Protein AF-A0A958ZF89-F1 (afdb_monomer)

Radius of gyration: 27.64 Å; Cα contacts (8 Å, |Δi|>4): 232; chains: 1; bounding box: 73×50×69 Å

Mean predicted aligned error: 15.35 Å

Nearest PDB structures (foldseek):
  4j23-assembly1_B  TM=2.555E-01  e=1.655E+00  Homo sapiens
  5nxh-assembly1_C  TM=1.440E-01  e=1.302E+00  Tequatrovirus T4
  4ttw-assembly1_A-2  TM=3.441E-01  e=7.848E+00  Chlamydomonas reinhardtii

Structure (mmCIF, N/CA/C/O backbone):
data_AF-A0A958ZF89-F1
#
_entry.id   AF-A0A958ZF89-F1
#
loop_
_atom_site.group_PDB
_atom_site.id
_atom_site.type_symbol
_atom_site.label_atom_id
_atom_site.label_alt_id
_atom_site.label_comp_id
_atom_site.label_asym_id
_atom_site.label_entity_id
_atom_site.label_seq_id
_atom_site.pdbx_PDB_ins_code
_atom_site.Cartn_x
_atom_site.Cartn_y
_atom_site.Cartn_z
_atom_site.occupancy
_atom_site.B_iso_or_equiv
_atom_site.auth_seq_id
_atom_site.auth_comp_id
_atom_site.auth_asym_id
_atom_site.auth_atom_id
_atom_site.pdbx_PDB_model_num
ATOM 1 N N . MET A 1 1 ? 59.782 -3.701 6.077 1.00 48.34 1 MET A N 1
ATOM 2 C CA . MET A 1 1 ? 59.433 -5.070 5.648 1.00 48.34 1 MET A CA 1
ATOM 3 C C . MET A 1 1 ? 58.237 -4.968 4.716 1.00 48.34 1 MET A C 1
ATOM 5 O O . MET A 1 1 ? 57.139 -4.690 5.167 1.00 48.34 1 MET A O 1
ATOM 9 N N . LYS A 1 2 ? 58.499 -5.022 3.407 1.00 50.34 2 LYS A N 1
ATOM 10 C CA . LYS A 1 2 ? 57.525 -4.880 2.319 1.00 50.34 2 LYS A CA 1
ATOM 11 C C . LYS A 1 2 ? 57.467 -6.234 1.615 1.00 50.34 2 LYS A C 1
ATOM 13 O O . LYS A 1 2 ? 58.402 -6.519 0.883 1.00 50.34 2 LYS A O 1
ATOM 18 N N . SER A 1 3 ? 56.463 -7.073 1.871 1.00 50.19 3 SER A N 1
ATOM 19 C CA . SER A 1 3 ? 56.135 -8.204 0.983 1.00 50.19 3 SER A CA 1
ATOM 20 C C . SER A 1 3 ? 54.861 -8.919 1.446 1.00 50.19 3 SER A C 1
ATOM 22 O O . SER A 1 3 ? 54.922 -9.856 2.234 1.00 50.19 3 SER A O 1
ATOM 24 N N . SER A 1 4 ? 53.690 -8.453 1.013 1.00 58.75 4 SER A N 1
ATOM 25 C CA . SER A 1 4 ? 52.434 -9.237 1.034 1.00 58.75 4 SER A CA 1
ATOM 26 C C . SER A 1 4 ? 51.414 -8.683 0.029 1.00 58.75 4 SER A C 1
ATOM 28 O O . SER A 1 4 ? 50.215 -8.713 0.258 1.00 58.75 4 SER A O 1
ATOM 30 N N . ILE A 1 5 ? 51.900 -8.145 -1.096 1.00 59.22 5 ILE A N 1
ATOM 31 C CA . ILE A 1 5 ? 51.062 -7.596 -2.182 1.00 59.22 5 ILE A CA 1
ATOM 32 C C . ILE A 1 5 ? 51.045 -8.512 -3.420 1.00 59.22 5 ILE A C 1
ATOM 34 O O . ILE A 1 5 ? 50.203 -8.357 -4.295 1.00 59.22 5 ILE A O 1
ATOM 38 N N . TYR A 1 6 ? 51.902 -9.535 -3.478 1.00 53.91 6 TYR A N 1
ATOM 39 C CA . TYR A 1 6 ? 52.049 -10.369 -4.677 1.00 53.91 6 TYR A CA 1
ATOM 40 C C . TYR A 1 6 ? 51.175 -11.633 -4.712 1.00 53.91 6 TYR A C 1
ATOM 42 O O . TYR A 1 6 ? 51.238 -12.368 -5.690 1.00 53.91 6 TYR A O 1
ATOM 50 N N . LEU A 1 7 ? 50.332 -11.886 -3.701 1.00 49.97 7 LEU A N 1
ATOM 51 C CA . LEU A 1 7 ? 49.484 -13.090 -3.664 1.00 49.97 7 LEU A CA 1
ATOM 52 C C . LEU A 1 7 ? 48.032 -12.864 -4.127 1.00 49.97 7 LEU A C 1
ATOM 54 O O . LEU A 1 7 ? 47.263 -13.814 -4.189 1.00 49.97 7 LEU A O 1
ATOM 58 N N . LEU A 1 8 ? 47.655 -11.629 -4.480 1.00 48.12 8 LEU A N 1
ATOM 59 C CA . LEU A 1 8 ? 46.306 -11.296 -4.967 1.00 48.12 8 LEU A CA 1
ATOM 60 C C . LEU A 1 8 ? 46.247 -11.059 -6.488 1.00 48.12 8 LEU A C 1
ATOM 62 O O . LEU A 1 8 ? 45.196 -10.740 -7.029 1.00 48.12 8 LEU A O 1
ATOM 66 N N . LEU A 1 9 ? 47.372 -11.250 -7.187 1.00 49.19 9 LEU A N 1
ATOM 67 C CA . LEU A 1 9 ? 47.527 -10.991 -8.625 1.00 49.19 9 LEU A CA 1
ATOM 68 C C . LEU A 1 9 ? 47.476 -12.265 -9.494 1.00 49.19 9 LEU A C 1
ATOM 70 O O . LEU A 1 9 ? 47.706 -12.195 -10.696 1.00 49.19 9 LEU A O 1
ATOM 74 N N . LEU A 1 10 ? 47.152 -13.425 -8.906 1.00 49.25 10 LEU A N 1
ATOM 75 C CA . LEU A 1 10 ? 47.133 -14.729 -9.590 1.00 49.25 10 LEU A CA 1
ATOM 76 C C . LEU A 1 10 ? 45.718 -15.320 -9.782 1.00 49.25 10 LEU A C 1
ATOM 78 O O . LEU A 1 10 ? 45.585 -16.521 -10.000 1.00 49.25 10 LEU A O 1
ATOM 82 N N . LEU A 1 11 ? 44.660 -14.503 -9.690 1.00 45.72 11 LEU A N 1
ATOM 83 C CA . LEU A 1 11 ? 43.261 -14.969 -9.737 1.00 45.72 11 LEU A CA 1
ATOM 84 C C . LEU A 1 11 ? 42.387 -14.233 -10.775 1.00 45.72 11 LEU A C 1
ATOM 86 O O . LEU A 1 11 ? 41.177 -14.134 -10.617 1.00 45.72 11 LEU A O 1
ATOM 90 N N . LEU A 1 12 ? 43.002 -13.726 -11.851 1.00 48.53 12 LEU A N 1
ATOM 91 C CA . LEU A 1 12 ? 42.325 -13.038 -12.968 1.00 48.53 12 LEU A CA 1
ATOM 92 C C . LEU A 1 12 ? 42.634 -13.657 -14.350 1.00 48.53 12 LEU A C 1
ATOM 94 O O . LEU A 1 12 ? 42.600 -12.970 -15.365 1.00 48.53 12 LEU A O 1
ATOM 98 N N . LEU A 1 13 ? 42.923 -14.963 -14.412 1.00 50.03 13 LEU A N 1
ATOM 99 C CA . LEU A 1 13 ? 43.233 -15.680 -15.663 1.00 50.03 13 LEU A CA 1
ATOM 100 C C . LEU A 1 13 ? 42.185 -16.730 -16.068 1.00 50.03 13 LEU A C 1
ATOM 102 O O . LEU A 1 13 ? 42.550 -17.772 -16.596 1.00 50.03 13 LEU A O 1
ATOM 106 N N . LEU A 1 14 ? 40.890 -16.470 -15.859 1.00 48.44 14 LEU A N 1
ATOM 107 C CA . LEU A 1 14 ? 39.811 -17.304 -16.420 1.00 48.44 14 LEU A CA 1
ATOM 108 C C . LEU A 1 14 ? 38.603 -16.470 -16.897 1.00 48.44 14 LEU A C 1
ATOM 110 O O . LEU A 1 14 ? 37.458 -16.810 -16.617 1.00 48.44 14 LEU A O 1
ATOM 114 N N . PHE A 1 15 ? 38.846 -15.379 -17.635 1.00 46.72 15 PHE A N 1
ATOM 115 C CA . PHE A 1 15 ? 37.825 -14.816 -18.529 1.00 46.72 15 PHE A CA 1
ATOM 116 C C . PHE A 1 15 ? 37.948 -15.498 -19.892 1.00 46.72 15 PHE A C 1
ATOM 118 O O . PHE A 1 15 ? 38.839 -15.214 -20.691 1.00 46.72 15 PHE A O 1
ATOM 125 N N . SER A 1 16 ? 37.075 -16.481 -20.083 1.00 38.81 16 SER A N 1
ATOM 126 C CA . SER A 1 16 ? 36.967 -17.322 -21.263 1.00 38.81 16 SER A CA 1
ATOM 127 C C . SER A 1 16 ? 36.410 -16.574 -22.477 1.00 38.81 16 SER A C 1
ATOM 129 O O . SER A 1 16 ? 35.433 -15.844 -22.373 1.00 38.81 16 SER A O 1
ATOM 131 N N . CYS A 1 17 ? 37.000 -16.922 -23.622 1.00 40.97 17 CYS A N 1
ATOM 132 C CA . CYS A 1 17 ? 36.408 -17.060 -24.954 1.00 40.97 17 CYS A CA 1
ATOM 133 C C . CYS A 1 17 ? 35.868 -15.821 -25.688 1.00 40.97 17 CYS A C 1
ATOM 135 O O . CYS A 1 17 ? 34.801 -15.285 -25.408 1.00 40.97 17 CYS A O 1
ATOM 137 N N . GLN A 1 18 ? 36.615 -15.492 -26.745 1.00 42.41 18 GLN A N 1
ATOM 138 C CA . GLN A 1 18 ? 36.204 -14.726 -27.912 1.00 42.41 18 GLN A CA 1
ATOM 139 C C . GLN A 1 18 ? 34.954 -15.331 -28.569 1.00 42.41 18 GLN A C 1
ATOM 141 O O . GLN A 1 18 ? 34.899 -16.534 -28.820 1.00 42.41 18 GLN A O 1
ATOM 146 N N . THR A 1 19 ? 34.009 -14.472 -28.935 1.00 50.53 19 THR A N 1
ATOM 147 C CA . THR A 1 19 ? 32.994 -14.767 -29.949 1.00 50.53 19 THR A CA 1
ATOM 148 C C . THR A 1 19 ? 33.505 -14.213 -31.277 1.00 50.53 19 THR A C 1
ATOM 150 O O . THR A 1 19 ? 33.627 -12.997 -31.420 1.00 50.53 19 THR A O 1
ATOM 153 N N . GLU A 1 20 ? 33.828 -15.087 -32.232 1.00 52.62 20 GLU A N 1
ATOM 154 C CA . GLU A 1 20 ? 34.082 -14.711 -33.628 1.00 52.62 20 GLU A CA 1
ATOM 155 C C . GLU A 1 20 ? 32.846 -14.957 -34.505 1.00 52.62 20 GLU A C 1
ATOM 157 O O . GLU A 1 20 ? 32.065 -15.888 -34.303 1.00 52.62 20 GLU A O 1
ATOM 162 N N . GLU A 1 21 ? 32.686 -14.058 -35.475 1.00 47.34 21 GLU A N 1
ATOM 163 C CA . GLU A 1 21 ? 31.610 -13.973 -36.454 1.00 47.34 21 GLU A CA 1
ATOM 164 C C . GLU A 1 21 ? 31.692 -15.014 -37.593 1.00 47.34 21 GLU A C 1
ATOM 166 O O . GLU A 1 21 ? 32.751 -15.530 -37.938 1.00 47.34 21 GLU A O 1
ATOM 171 N N . LYS A 1 22 ? 30.555 -15.100 -38.307 1.00 36.00 22 LYS A N 1
ATOM 172 C CA . LYS A 1 22 ? 30.382 -15.343 -39.757 1.00 36.00 22 LYS A CA 1
ATOM 173 C C . LYS A 1 22 ? 30.481 -16.771 -40.306 1.00 36.00 22 LYS A C 1
ATOM 175 O O . LYS A 1 22 ? 31.563 -17.316 -40.493 1.00 36.00 22 LYS A O 1
ATOM 180 N N . LYS A 1 23 ? 29.357 -17.221 -40.893 1.00 35.56 23 LYS A N 1
ATOM 181 C CA . LYS A 1 23 ? 29.368 -17.736 -42.275 1.00 35.56 23 LYS A CA 1
ATOM 182 C C . LYS A 1 23 ? 28.022 -17.614 -43.013 1.00 35.56 23 LYS A C 1
ATOM 184 O O . LYS A 1 23 ? 27.026 -18.227 -42.655 1.00 35.56 23 LYS A O 1
ATOM 189 N N . THR A 1 24 ? 28.087 -16.790 -44.053 1.00 33.50 24 THR A N 1
ATOM 190 C CA . THR A 1 24 ? 27.466 -16.774 -45.389 1.00 33.50 24 THR A CA 1
ATOM 191 C C . THR A 1 24 ? 26.681 -18.012 -45.873 1.00 33.50 24 THR A C 1
ATOM 193 O O . THR A 1 24 ? 27.235 -19.100 -45.981 1.00 33.50 24 THR A O 1
ATOM 196 N N . GLU A 1 25 ? 25.412 -17.762 -46.221 1.00 37.59 25 GLU A N 1
ATOM 197 C CA . GLU A 1 25 ? 24.737 -17.908 -47.535 1.00 37.59 25 GLU A CA 1
ATOM 198 C C . GLU A 1 25 ? 24.838 -19.191 -48.405 1.00 37.59 25 GLU A C 1
ATOM 200 O O . GLU A 1 25 ? 25.909 -19.692 -48.737 1.00 37.59 25 GLU A O 1
ATOM 205 N N . SER A 1 26 ? 23.657 -19.521 -48.954 1.00 34.75 26 SER A N 1
ATOM 206 C CA . SER A 1 26 ? 23.332 -20.144 -50.256 1.00 34.75 26 SER A CA 1
ATOM 207 C C . SER A 1 26 ? 22.999 -21.651 -50.335 1.00 34.75 26 SER A C 1
ATOM 209 O O . SER A 1 26 ? 23.850 -22.530 -50.332 1.00 34.75 26 SER A O 1
ATOM 211 N N . THR A 1 27 ? 21.685 -21.891 -50.452 1.00 30.45 27 THR A N 1
ATOM 212 C CA . THR A 1 27 ? 20.965 -22.525 -51.579 1.00 30.45 27 THR A CA 1
ATOM 213 C C . THR A 1 27 ? 21.445 -23.863 -52.152 1.00 30.45 27 THR A C 1
ATOM 215 O O . THR A 1 27 ? 22.467 -23.906 -52.824 1.00 30.45 27 THR A O 1
ATOM 218 N N . GLN A 1 28 ? 20.557 -24.874 -52.127 1.00 36.69 28 GLN A N 1
ATOM 219 C CA . GLN A 1 28 ? 20.081 -25.556 -53.348 1.00 36.69 28 GLN A CA 1
ATOM 220 C C . GLN A 1 28 ? 18.852 -26.470 -53.129 1.00 36.69 28 GLN A C 1
ATOM 222 O O . GLN A 1 28 ? 18.886 -27.367 -52.298 1.00 36.69 28 GLN A O 1
ATOM 227 N N . LYS A 1 29 ? 17.822 -26.198 -53.954 1.00 34.28 29 LYS A N 1
ATOM 228 C CA . LYS A 1 29 ? 16.888 -27.087 -54.688 1.00 34.28 29 LYS A CA 1
ATOM 229 C C . LYS A 1 29 ? 16.140 -28.201 -53.936 1.00 34.28 29 LYS A C 1
ATOM 231 O O . LYS A 1 29 ? 16.734 -29.111 -53.384 1.00 34.28 29 LYS A O 1
ATOM 236 N N . GLU A 1 30 ? 14.815 -28.080 -53.822 1.00 34.38 30 GLU A N 1
ATOM 237 C CA . GLU A 1 30 ? 13.791 -28.469 -54.823 1.00 34.38 30 GLU A CA 1
ATOM 238 C C . GLU A 1 30 ? 13.504 -29.970 -54.733 1.00 34.38 30 GLU A C 1
ATOM 240 O O . GLU A 1 30 ? 14.303 -30.785 -55.174 1.00 34.38 30 GLU A O 1
ATOM 245 N N . ASN A 1 31 ? 12.372 -30.307 -54.112 1.00 37.16 31 ASN A N 1
ATOM 246 C CA . ASN A 1 31 ? 11.457 -31.332 -54.599 1.00 37.16 31 ASN A CA 1
ATOM 247 C C . ASN A 1 31 ? 10.079 -31.063 -53.993 1.00 37.16 31 ASN A C 1
ATOM 249 O O . ASN A 1 31 ? 9.864 -31.098 -52.782 1.00 37.16 31 ASN A O 1
ATOM 253 N N . GLU A 1 32 ? 9.190 -30.704 -54.901 1.00 39.47 32 GLU A N 1
ATOM 254 C CA . GLU A 1 32 ? 7.769 -30.484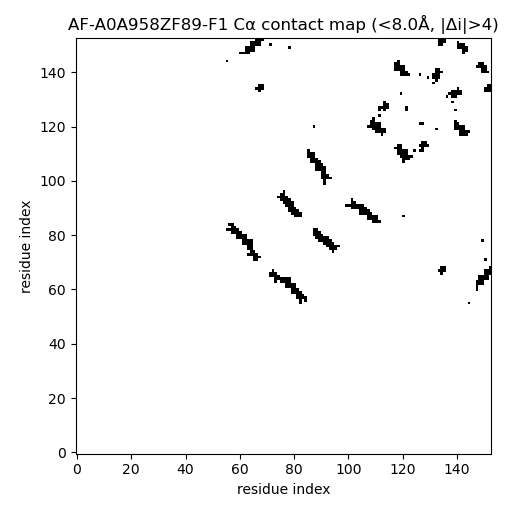 -54.750 1.00 39.47 32 GLU A CA 1
ATOM 255 C C . GLU A 1 32 ? 7.073 -31.848 -54.641 1.00 39.47 32 GLU A C 1
ATOM 257 O O . GLU A 1 32 ? 7.144 -32.654 -55.564 1.00 39.47 32 GLU A O 1
ATOM 262 N N . GLU A 1 33 ? 6.379 -32.109 -53.534 1.00 41.50 33 GLU A N 1
ATOM 263 C CA . GLU A 1 33 ? 5.192 -32.958 -53.585 1.00 41.50 33 GLU A CA 1
ATOM 264 C C . GLU A 1 33 ? 4.113 -32.379 -52.672 1.00 41.50 33 GLU A C 1
ATOM 266 O O . GLU A 1 33 ? 4.283 -32.136 -51.475 1.00 41.50 33 GLU A O 1
ATOM 271 N N . VAL A 1 34 ? 3.006 -32.074 -53.331 1.00 38.72 34 VAL A N 1
ATOM 272 C CA . VAL A 1 34 ? 1.836 -31.369 -52.849 1.00 38.72 34 VAL A CA 1
ATOM 273 C C . VAL A 1 34 ? 0.945 -32.357 -52.111 1.00 38.72 34 VAL A C 1
ATOM 275 O O . VAL A 1 34 ? 0.292 -33.173 -52.751 1.00 38.72 34 VAL A O 1
ATOM 278 N N . VAL A 1 35 ? 0.816 -32.225 -50.790 1.00 37.47 35 VAL A N 1
ATOM 279 C CA . VAL A 1 35 ? -0.425 -32.613 -50.106 1.00 37.47 35 VAL A CA 1
ATOM 280 C C . VAL A 1 35 ? -0.827 -31.517 -49.127 1.00 37.47 35 VAL A C 1
ATOM 282 O O . VAL A 1 35 ? -0.228 -31.270 -48.086 1.00 37.47 35 VAL A O 1
ATOM 285 N N . SER A 1 36 ? -1.868 -30.832 -49.574 1.00 40.28 36 SER A N 1
ATOM 286 C CA . SER A 1 36 ? -2.692 -29.815 -48.945 1.00 40.28 36 SER A CA 1
ATOM 287 C C . SER A 1 36 ? -3.312 -30.221 -47.603 1.00 40.28 36 SER A C 1
ATOM 289 O O . SER A 1 36 ? -3.527 -31.404 -47.362 1.00 40.28 36 SER A O 1
ATOM 291 N N . ILE A 1 37 ? -3.796 -29.189 -46.886 1.00 41.12 37 ILE A N 1
ATOM 292 C CA . ILE A 1 37 ? -4.614 -29.172 -45.650 1.00 41.12 37 ILE A CA 1
ATOM 293 C C . ILE A 1 37 ? -3.701 -29.015 -44.416 1.00 41.12 37 ILE A C 1
ATOM 295 O O . ILE A 1 37 ? -2.891 -29.877 -44.135 1.00 41.12 37 ILE A O 1
ATOM 299 N N . SER A 1 38 ? -3.694 -27.930 -43.641 1.00 38.50 38 SER A N 1
ATOM 300 C CA . SER A 1 38 ? -4.733 -26.956 -43.294 1.00 38.50 38 SER A CA 1
ATOM 301 C C . SER A 1 38 ? -4.094 -25.642 -42.824 1.00 38.50 38 SER A C 1
ATOM 303 O O . SER A 1 38 ? -3.077 -25.645 -42.133 1.00 38.50 38 SER A O 1
ATOM 305 N N . LYS A 1 39 ? -4.735 -24.519 -43.167 1.00 35.19 39 LYS A N 1
ATOM 306 C CA . LYS A 1 39 ? -4.435 -23.168 -42.677 1.00 35.19 39 LYS A CA 1
ATOM 307 C C . LYS A 1 39 ? -4.272 -23.154 -41.153 1.00 35.19 39 LYS A C 1
ATOM 309 O O . LYS A 1 39 ? -5.246 -23.295 -40.421 1.00 35.19 39 LYS A O 1
ATOM 314 N N . VAL A 1 40 ? -3.052 -22.891 -40.697 1.00 39.03 40 VAL A N 1
ATOM 315 C CA . VAL A 1 40 ? -2.772 -22.395 -39.349 1.00 39.03 40 VAL A CA 1
ATOM 316 C C . VAL A 1 40 ? -3.213 -20.931 -39.320 1.00 39.03 40 VAL A C 1
ATOM 318 O O . VAL A 1 40 ? -2.441 -20.021 -39.611 1.00 39.03 40 VAL A O 1
ATOM 321 N N . GLN A 1 41 ? -4.493 -20.699 -39.028 1.00 37.44 41 GLN A N 1
ATOM 322 C CA . GLN A 1 41 ? -4.923 -19.422 -38.471 1.00 37.44 41 GLN A CA 1
ATOM 323 C C . GLN A 1 41 ? -4.486 -19.436 -37.009 1.00 37.44 41 GLN A C 1
ATOM 325 O O . GLN A 1 41 ? -5.043 -20.163 -36.190 1.00 37.44 41 GLN A O 1
ATOM 330 N N . ARG A 1 42 ? -3.422 -18.680 -36.720 1.00 41.81 42 ARG A N 1
ATOM 331 C CA . ARG A 1 42 ? -2.970 -18.355 -35.368 1.00 41.81 42 ARG A CA 1
ATOM 332 C C . ARG A 1 4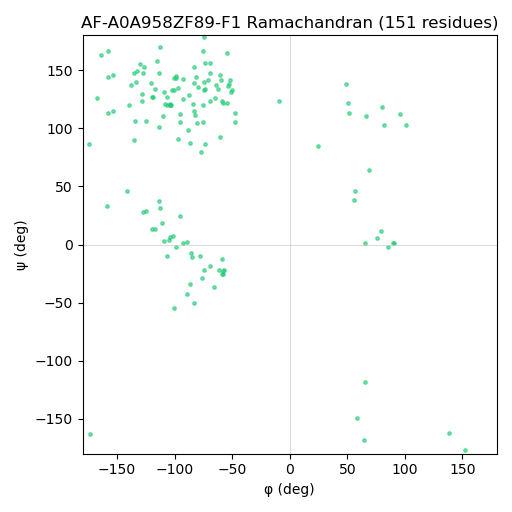2 ? -4.110 -17.595 -34.689 1.00 41.81 42 ARG A C 1
ATOM 334 O O . ARG A 1 42 ? -4.273 -16.397 -34.884 1.00 41.81 42 ARG A O 1
ATOM 341 N N . SER A 1 43 ? -4.940 -18.377 -34.009 1.00 42.72 43 SER A N 1
ATOM 342 C CA . SER A 1 43 ? -5.997 -17.965 -33.102 1.00 42.72 43 SER A CA 1
ATOM 343 C C . SER A 1 43 ? -5.431 -16.973 -32.100 1.00 42.72 43 SER A C 1
ATOM 345 O O . SER A 1 43 ? -4.394 -17.235 -31.494 1.00 42.72 43 SER A O 1
ATOM 347 N N . GLU A 1 44 ? -6.144 -15.869 -31.905 1.00 55.41 44 GLU A N 1
ATOM 348 C CA . GLU A 1 44 ? -6.187 -15.180 -30.622 1.00 55.41 44 GLU A CA 1
ATOM 349 C C . GLU A 1 44 ? -6.450 -16.246 -29.553 1.00 55.41 44 GLU A C 1
ATOM 351 O O . GLU A 1 44 ? -7.534 -16.826 -29.479 1.00 55.41 44 GLU A O 1
ATOM 356 N N . THR A 1 45 ? -5.430 -16.603 -28.786 1.00 39.06 45 THR A N 1
ATOM 357 C CA . THR A 1 45 ? -5.605 -17.385 -27.565 1.00 39.06 45 THR A CA 1
ATOM 358 C C . THR A 1 45 ? -5.627 -16.395 -26.424 1.00 39.06 45 THR A C 1
ATOM 360 O O . THR A 1 45 ? -4.583 -15.998 -25.925 1.00 39.06 45 THR A O 1
ATOM 363 N N . VAL A 1 46 ? -6.848 -15.954 -26.109 1.00 47.62 46 VAL A N 1
ATOM 364 C CA . VAL A 1 46 ? -7.403 -15.897 -24.752 1.00 47.62 46 VAL A CA 1
ATOM 365 C C . VAL A 1 46 ? -6.320 -15.824 -23.674 1.00 47.62 46 VAL A C 1
ATOM 367 O O . VAL A 1 46 ? -5.928 -16.833 -23.092 1.00 47.62 46 VAL A O 1
ATOM 370 N N . GLU A 1 47 ? -5.853 -14.611 -23.407 1.00 49.59 47 GLU A N 1
ATOM 371 C CA . GLU A 1 47 ? -5.098 -14.291 -22.203 1.00 49.59 47 GLU A CA 1
ATOM 372 C C . GLU A 1 47 ? -6.117 -14.194 -21.063 1.00 49.59 47 GLU A C 1
ATOM 374 O O . GLU A 1 47 ? -6.650 -13.135 -20.743 1.00 49.59 47 GLU A O 1
ATOM 379 N N . LYS A 1 48 ? -6.528 -15.353 -20.547 1.00 45.94 48 LYS A N 1
ATOM 380 C CA . LYS A 1 48 ? -7.408 -15.433 -19.387 1.00 45.94 48 LYS A CA 1
ATOM 381 C C . LYS A 1 48 ? -6.748 -16.299 -18.327 1.00 45.94 48 LYS A C 1
ATOM 383 O O . LYS A 1 48 ? -6.723 -17.520 -18.445 1.00 45.94 48 LYS A O 1
ATOM 388 N N . ASP A 1 49 ? -6.283 -15.598 -17.299 1.00 47.59 49 ASP A N 1
ATOM 389 C CA . ASP A 1 49 ? -6.326 -16.034 -15.907 1.00 47.59 49 ASP A CA 1
ATOM 390 C C . ASP A 1 49 ? -5.418 -17.222 -15.565 1.00 47.59 49 ASP A C 1
ATOM 392 O O . ASP A 1 49 ? -5.863 -18.290 -15.153 1.00 47.59 49 ASP A O 1
ATOM 396 N N . VAL A 1 50 ? -4.105 -17.018 -15.688 1.00 53.22 50 VAL A N 1
ATOM 397 C CA . VAL A 1 50 ? -3.191 -17.676 -14.750 1.00 53.22 50 VAL A CA 1
ATOM 398 C C . VAL A 1 50 ? -3.104 -16.743 -13.552 1.00 53.22 50 VAL A C 1
ATOM 400 O O . VAL A 1 50 ? -2.255 -15.857 -13.526 1.00 53.22 50 VAL A O 1
ATOM 403 N N . GLN A 1 51 ? -4.024 -16.894 -12.597 1.00 55.25 51 GLN A N 1
ATOM 404 C CA . GLN A 1 51 ? -3.860 -16.227 -11.309 1.00 55.25 51 GLN A CA 1
ATOM 405 C C . GLN A 1 51 ? -2.552 -16.709 -10.704 1.00 55.25 51 GLN A C 1
ATOM 407 O O . GLN A 1 51 ? -2.330 -17.918 -10.566 1.00 55.25 51 GLN A O 1
ATOM 412 N N . ASP A 1 52 ? -1.667 -15.762 -10.401 1.00 66.19 52 ASP A N 1
ATOM 413 C CA . ASP A 1 52 ? -0.482 -16.053 -9.613 1.00 66.19 52 ASP A CA 1
ATOM 414 C C . ASP A 1 52 ? -0.970 -16.702 -8.315 1.00 66.19 52 ASP A C 1
ATOM 416 O O . ASP A 1 52 ? -1.772 -16.130 -7.581 1.00 66.19 52 ASP A O 1
ATOM 420 N N . ILE A 1 53 ? -0.507 -17.920 -8.033 1.00 65.44 53 ILE A N 1
ATOM 421 C CA . ILE A 1 53 ? -0.869 -18.659 -6.815 1.00 65.44 53 ILE A CA 1
ATOM 422 C C . ILE A 1 53 ? -0.491 -17.896 -5.532 1.00 65.44 53 ILE A C 1
ATOM 424 O O . ILE A 1 53 ? -0.931 -18.275 -4.448 1.00 65.44 53 ILE A O 1
ATOM 428 N N . ASN A 1 54 ? 0.319 -16.839 -5.660 1.00 80.19 54 ASN A N 1
ATOM 429 C CA . ASN A 1 54 ? 0.732 -15.937 -4.592 1.00 80.19 54 ASN A CA 1
ATOM 430 C C . ASN A 1 54 ? 0.017 -14.575 -4.624 1.00 80.19 54 ASN A C 1
ATOM 432 O O . ASN A 1 54 ? 0.392 -13.684 -3.857 1.00 80.19 54 ASN A O 1
ATOM 436 N N . GLN A 1 55 ? -0.977 -14.386 -5.496 1.00 88.00 55 GLN A N 1
ATOM 437 C CA . GLN A 1 55 ? -1.808 -13.189 -5.490 1.00 88.00 55 GLN A CA 1
ATOM 438 C C . GLN A 1 55 ? -2.568 -13.095 -4.156 1.00 88.00 55 GLN A C 1
ATOM 440 O O . GLN A 1 55 ? -3.126 -14.097 -3.688 1.00 88.00 55 GLN A O 1
ATOM 445 N N . PRO A 1 56 ? -2.594 -11.911 -3.518 1.00 93.44 56 PRO A N 1
ATOM 446 C CA . PRO A 1 56 ? -3.443 -11.666 -2.366 1.00 93.44 56 PRO A CA 1
ATOM 447 C C . PRO A 1 56 ? -4.892 -12.023 -2.679 1.00 93.44 56 PRO A C 1
ATOM 449 O O . PRO A 1 56 ? -5.390 -11.760 -3.771 1.00 93.44 56 PRO A O 1
ATOM 452 N N . LYS A 1 57 ? -5.561 -12.662 -1.720 1.00 96.06 57 LYS A N 1
ATOM 453 C CA . LYS A 1 57 ? -6.953 -13.075 -1.898 1.00 96.06 57 LYS A CA 1
ATOM 454 C C . LYS A 1 57 ? -7.866 -11.852 -1.924 1.00 96.06 57 LYS A C 1
ATOM 456 O O . LYS A 1 57 ? -7.564 -10.82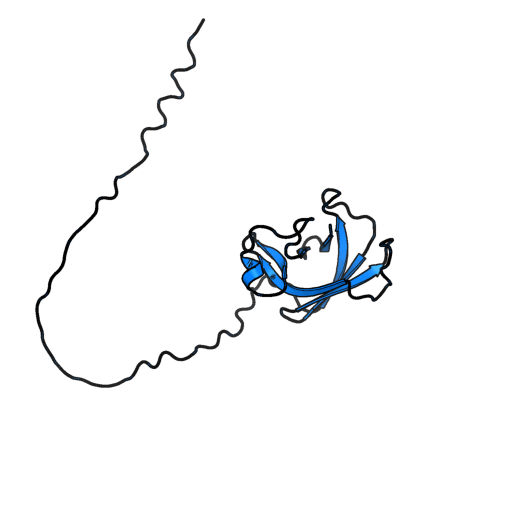4 -1.326 1.00 96.06 57 LYS A O 1
ATOM 461 N N . ASP A 1 58 ? -9.025 -12.017 -2.539 1.00 97.94 58 ASP A N 1
ATOM 462 C CA . ASP A 1 58 ? -10.106 -11.052 -2.388 1.00 97.94 58 ASP A CA 1
ATOM 463 C C . ASP A 1 58 ? -10.509 -10.938 -0.916 1.00 97.94 58 ASP A C 1
ATOM 465 O O . ASP A 1 58 ? -10.581 -11.938 -0.186 1.00 97.94 58 ASP A O 1
ATOM 469 N N . GLY A 1 59 ? -10.806 -9.717 -0.488 1.00 98.12 59 GLY A N 1
ATOM 470 C CA . GLY A 1 59 ? -11.233 -9.454 0.874 1.00 98.12 59 GLY A CA 1
ATOM 471 C C . GLY A 1 59 ? -10.899 -8.058 1.364 1.00 98.12 59 GLY A C 1
ATOM 472 O O . GLY A 1 59 ? -10.367 -7.213 0.648 1.00 98.12 59 GLY A O 1
ATOM 473 N N . GLU A 1 60 ? -11.234 -7.837 2.629 1.00 98.69 60 GLU A N 1
ATOM 474 C CA . GLU A 1 60 ? -10.948 -6.603 3.342 1.00 98.69 60 GLU A CA 1
ATOM 475 C C . GLU A 1 60 ? -9.860 -6.859 4.380 1.00 98.69 60 GLU A C 1
ATOM 477 O O . GLU A 1 60 ? -9.946 -7.792 5.184 1.00 98.69 60 GLU A O 1
ATOM 482 N N . TYR A 1 61 ? -8.857 -5.994 4.388 1.00 98.56 61 TYR A N 1
ATOM 483 C CA . TYR A 1 61 ? -7.714 -6.079 5.275 1.00 98.56 61 TYR A CA 1
ATOM 484 C C . TYR A 1 61 ? -7.514 -4.764 6.015 1.00 98.56 61 TYR A C 1
ATOM 486 O O . TYR A 1 61 ? -7.758 -3.697 5.461 1.00 98.56 61 TYR A O 1
ATOM 494 N N . THR A 1 62 ? -7.021 -4.830 7.248 1.00 98.69 62 THR A N 1
ATOM 495 C CA . THR A 1 62 ? -6.606 -3.641 8.002 1.00 98.69 62 THR A CA 1
ATOM 496 C C . THR A 1 62 ? -5.092 -3.563 7.999 1.00 98.69 62 THR A C 1
ATOM 498 O O . THR A 1 62 ? -4.439 -4.485 8.483 1.00 98.69 62 THR A O 1
ATOM 501 N N . PHE A 1 63 ? -4.555 -2.478 7.452 1.00 98.75 63 PHE A N 1
ATOM 502 C CA . PHE A 1 63 ? -3.124 -2.246 7.292 1.00 98.75 63 PHE A CA 1
ATOM 503 C C . PHE A 1 63 ? -2.676 -1.076 8.171 1.00 98.75 63 PHE A C 1
ATOM 505 O O . PHE A 1 63 ? -3.436 -0.125 8.382 1.00 98.75 63 PHE A O 1
ATOM 512 N N . ASP A 1 64 ? -1.439 -1.133 8.659 1.00 98.62 64 ASP A N 1
ATOM 513 C CA . ASP A 1 64 ? -0.752 0.031 9.221 1.00 98.62 64 ASP A CA 1
ATOM 514 C C . ASP A 1 64 ? -0.160 0.890 8.097 1.00 98.62 64 ASP A C 1
ATOM 516 O O . ASP A 1 64 ? 0.315 0.372 7.084 1.00 98.62 64 ASP A O 1
ATOM 520 N N . ILE A 1 65 ? -0.164 2.212 8.275 1.00 98.38 65 ILE A N 1
ATOM 521 C CA . ILE A 1 65 ? 0.555 3.117 7.374 1.00 98.38 65 ILE A CA 1
ATOM 522 C C . ILE A 1 65 ? 2.019 3.196 7.813 1.00 98.38 65 ILE A C 1
ATOM 524 O O . ILE A 1 65 ? 2.320 3.599 8.943 1.00 98.38 65 ILE A O 1
ATOM 528 N N . ALA A 1 66 ? 2.924 2.830 6.907 1.00 98.06 66 ALA A N 1
ATOM 529 C CA . ALA A 1 66 ? 4.367 2.969 7.066 1.00 98.06 66 ALA A CA 1
ATOM 530 C C . ALA A 1 66 ? 4.863 4.185 6.274 1.00 98.06 66 ALA A C 1
ATOM 532 O O . ALA A 1 66 ? 4.528 4.340 5.102 1.00 98.06 66 ALA A O 1
ATOM 533 N N . TYR A 1 67 ? 5.686 5.034 6.894 1.00 97.19 67 TYR A N 1
ATOM 534 C CA . TYR A 1 67 ? 6.168 6.263 6.259 1.00 97.19 67 TYR A CA 1
ATOM 535 C C . TYR A 1 67 ? 7.615 6.127 5.790 1.00 97.19 67 TYR A C 1
ATOM 537 O O . TYR A 1 67 ? 8.532 5.901 6.590 1.00 97.19 67 TYR A O 1
ATOM 545 N N . ALA A 1 68 ? 7.843 6.302 4.492 1.00 96.19 68 ALA A N 1
ATOM 546 C CA . ALA A 1 68 ? 9.155 6.153 3.879 1.00 96.19 68 ALA A CA 1
ATOM 547 C C . ALA A 1 68 ? 10.158 7.209 4.358 1.00 96.19 68 ALA A C 1
ATOM 549 O O . ALA A 1 68 ? 11.324 6.880 4.587 1.00 96.19 68 ALA A O 1
ATOM 550 N N . GLU A 1 69 ? 9.706 8.447 4.596 1.00 95.38 69 GLU A N 1
ATOM 551 C CA . GLU A 1 69 ? 10.533 9.519 5.174 1.00 95.38 69 GLU A CA 1
ATOM 552 C C . GLU A 1 69 ? 11.107 9.141 6.551 1.00 95.38 69 GLU A C 1
ATOM 554 O O . GLU A 1 69 ? 12.172 9.617 6.951 1.00 95.38 69 GLU A O 1
ATOM 559 N N . TRP A 1 70 ? 10.425 8.233 7.254 1.00 95.81 70 TRP A N 1
ATOM 560 C CA . TRP A 1 70 ? 10.747 7.779 8.605 1.00 95.81 70 TRP A CA 1
ATOM 561 C C . TRP A 1 70 ? 11.194 6.315 8.632 1.00 95.81 70 TRP A C 1
ATOM 563 O O . TRP A 1 70 ? 10.942 5.604 9.607 1.00 95.81 70 TRP A O 1
ATOM 573 N N . GLN A 1 71 ? 11.845 5.858 7.556 1.00 95.06 71 GLN A N 1
ATOM 574 C CA . GLN A 1 71 ? 12.423 4.514 7.444 1.00 95.06 71 GLN A CA 1
ATOM 575 C C . GLN A 1 71 ? 11.397 3.391 7.696 1.00 95.06 71 GLN A C 1
ATOM 577 O O . GLN A 1 71 ? 11.713 2.383 8.324 1.00 95.06 71 GLN A O 1
ATOM 582 N N . GLY A 1 72 ? 10.160 3.579 7.226 1.00 95.56 72 GLY A N 1
ATOM 583 C C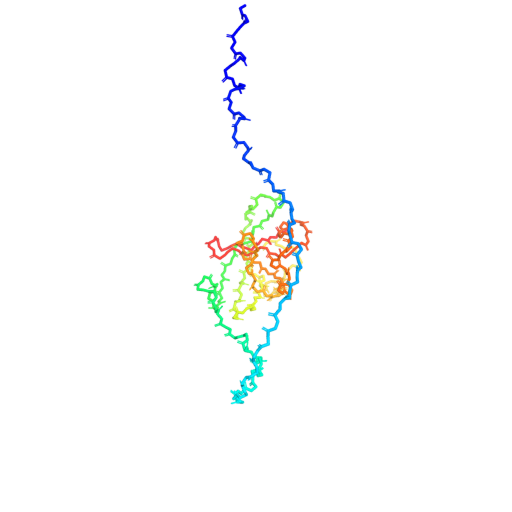A . GLY A 1 72 ? 9.078 2.599 7.351 1.00 95.56 72 GLY A CA 1
ATOM 584 C C . GLY A 1 72 ? 8.408 2.576 8.726 1.00 95.56 72 GLY A C 1
ATOM 585 O O . GLY A 1 72 ? 7.648 1.660 9.028 1.00 95.56 72 GLY A O 1
ATOM 586 N N . LYS A 1 73 ? 8.671 3.564 9.590 1.00 97.06 73 LYS A N 1
ATOM 587 C CA . LYS A 1 73 ? 8.020 3.643 10.900 1.00 97.06 73 LYS A CA 1
ATOM 588 C C . LYS A 1 73 ? 6.510 3.843 10.748 1.00 97.06 73 LYS A C 1
ATOM 590 O O . LYS A 1 73 ? 6.072 4.693 9.979 1.00 97.06 73 LYS A O 1
ATOM 595 N N . THR A 1 74 ? 5.734 3.131 11.560 1.00 96.94 74 THR A N 1
ATOM 596 C CA . THR A 1 74 ? 4.283 3.311 11.704 1.00 96.94 74 THR A CA 1
ATOM 597 C C . THR A 1 74 ? 3.963 4.277 12.848 1.00 96.94 74 THR A C 1
ATOM 599 O O . THR A 1 74 ? 4.608 4.228 13.901 1.00 96.94 74 THR A O 1
ATOM 602 N N . MET A 1 75 ? 2.943 5.127 12.689 1.00 95.75 75 MET A N 1
ATOM 603 C CA .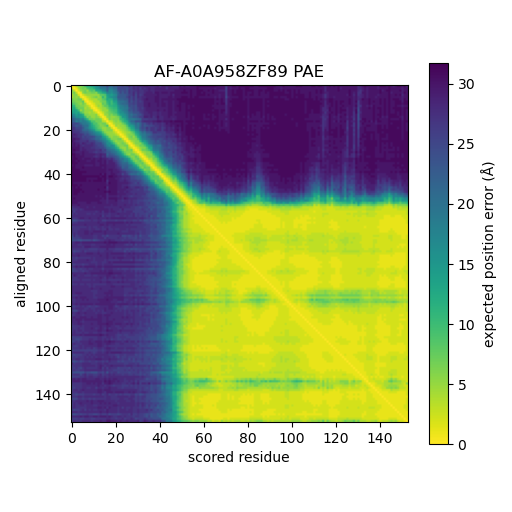 MET A 1 75 ? 2.561 6.144 13.694 1.00 95.75 75 MET A CA 1
ATOM 604 C C . MET A 1 75 ? 1.150 5.944 14.276 1.00 95.75 75 MET A C 1
ATOM 606 O O . MET A 1 75 ? 0.633 6.813 14.976 1.00 95.75 75 MET A O 1
ATOM 610 N N . GLY A 1 76 ? 0.557 4.769 14.041 1.00 96.44 76 GLY A N 1
ATOM 611 C CA . GLY A 1 76 ? -0.778 4.398 14.520 1.00 96.44 76 GLY A CA 1
ATOM 612 C C . GLY A 1 76 ? -1.911 4.743 13.553 1.00 96.44 76 GLY A C 1
ATOM 613 O O . GLY A 1 76 ? -3.067 4.485 13.878 1.00 96.44 76 GLY A O 1
ATOM 614 N N . ASP A 1 77 ? -1.594 5.308 12.387 1.00 97.81 77 ASP A N 1
ATOM 615 C CA . ASP A 1 77 ? -2.546 5.479 11.294 1.00 97.81 77 ASP A CA 1
ATOM 616 C C . ASP A 1 77 ? -2.813 4.140 10.601 1.00 97.81 77 ASP A C 1
ATOM 618 O O . ASP A 1 77 ? -1.893 3.349 10.377 1.00 97.81 77 ASP A O 1
ATOM 622 N N . LYS A 1 78 ? -4.076 3.897 10.251 1.00 98.56 78 LYS A N 1
ATOM 623 C CA . LYS A 1 78 ? -4.536 2.648 9.648 1.00 98.56 78 LYS A CA 1
ATOM 624 C C . LYS A 1 78 ? -5.424 2.894 8.442 1.00 98.56 78 LYS A C 1
ATOM 626 O O . LYS A 1 78 ? -6.207 3.849 8.402 1.00 98.56 78 LYS A O 1
ATOM 631 N N . VAL A 1 79 ? -5.366 1.960 7.502 1.00 98.81 79 VAL A N 1
ATOM 632 C CA . VAL A 1 79 ? -6.222 1.921 6.313 1.00 98.81 79 VAL A CA 1
ATOM 633 C C . VAL A 1 79 ? -6.911 0.571 6.182 1.00 98.81 79 VAL A C 1
ATOM 635 O O . VAL A 1 79 ? -6.409 -0.450 6.649 1.00 98.81 79 VAL A O 1
ATOM 638 N N . GLN A 1 80 ? -8.073 0.573 5.542 1.00 98.81 80 GLN A N 1
ATOM 639 C CA . GLN A 1 80 ? -8.713 -0.621 5.029 1.00 98.81 80 GLN A CA 1
ATOM 640 C C . GLN A 1 80 ? -8.279 -0.789 3.582 1.00 98.81 80 GLN A C 1
ATOM 642 O O . GLN A 1 80 ? -8.456 0.122 2.775 1.00 98.81 80 GLN A O 1
ATOM 647 N N . VAL A 1 81 ? -7.740 -1.953 3.263 1.00 98.81 81 VAL A N 1
ATOM 648 C CA . VAL A 1 81 ? -7.422 -2.363 1.901 1.00 98.81 81 VAL A CA 1
ATOM 649 C C . VAL A 1 81 ? -8.503 -3.335 1.460 1.00 98.81 81 VAL A C 1
ATOM 651 O O . VAL A 1 81 ? -8.693 -4.372 2.092 1.00 98.81 81 VAL A O 1
ATOM 654 N N . VAL A 1 82 ? -9.216 -3.000 0.391 1.00 98.75 82 VAL A N 1
ATOM 655 C CA . VAL A 1 82 ? -10.214 -3.873 -0.233 1.00 98.75 82 VAL A CA 1
ATOM 656 C C . VAL A 1 82 ? -9.630 -4.404 -1.533 1.00 98.75 82 VAL A C 1
ATOM 658 O O . VAL A 1 82 ? -9.289 -3.608 -2.408 1.00 98.75 82 VAL A O 1
ATOM 661 N N . VAL A 1 83 ? -9.503 -5.725 -1.641 1.00 98.62 83 VAL A N 1
ATOM 662 C CA . VAL A 1 83 ? -9.027 -6.429 -2.838 1.00 98.62 83 VAL A CA 1
ATOM 663 C C . VAL A 1 83 ? -10.204 -7.123 -3.516 1.00 98.62 83 VAL A C 1
ATOM 665 O O . VAL A 1 83 ? -10.930 -7.887 -2.875 1.00 98.62 83 VAL A O 1
ATOM 668 N N . GLU A 1 84 ? -10.376 -6.854 -4.809 1.00 97.69 84 GLU A N 1
ATOM 669 C CA . GLU A 1 84 ? -11.385 -7.464 -5.680 1.00 97.69 84 GLU A CA 1
ATOM 670 C C . GLU A 1 84 ? -10.729 -7.855 -7.015 1.00 97.69 84 GLU A C 1
ATOM 672 O O . GLU A 1 84 ? -10.662 -7.059 -7.958 1.00 97.69 84 GLU A O 1
ATOM 677 N N . GLY A 1 85 ? -10.211 -9.080 -7.097 1.00 95.88 85 GLY A N 1
ATOM 678 C CA . GLY A 1 85 ? -9.412 -9.556 -8.218 1.00 95.88 85 GLY A CA 1
ATOM 679 C C . GLY A 1 85 ? -8.090 -8.800 -8.329 1.00 95.88 85 GLY A C 1
ATOM 680 O O . GLY A 1 85 ? -7.249 -8.835 -7.433 1.00 95.88 85 GLY A O 1
ATOM 681 N N . ASP A 1 86 ? -7.894 -8.116 -9.453 1.00 95.75 86 ASP A N 1
ATOM 682 C CA . ASP A 1 86 ? -6.734 -7.260 -9.708 1.00 95.75 86 ASP A CA 1
ATOM 683 C C . ASP A 1 86 ? -6.946 -5.814 -9.245 1.00 95.75 86 ASP A C 1
ATOM 685 O O . ASP A 1 86 ? -6.067 -4.984 -9.440 1.00 95.75 86 ASP A O 1
ATOM 689 N N . LYS A 1 87 ? -8.088 -5.484 -8.635 1.00 98.06 87 LYS A N 1
ATOM 690 C CA . LYS A 1 87 ? -8.380 -4.131 -8.154 1.00 98.06 87 LYS A CA 1
ATOM 691 C C . LYS A 1 87 ? -8.113 -4.011 -6.672 1.00 98.06 87 LYS A C 1
ATOM 693 O O . LYS A 1 87 ? -8.426 -4.909 -5.891 1.00 98.06 87 LYS A O 1
ATOM 698 N N . VAL A 1 88 ? -7.614 -2.844 -6.285 1.00 98.56 88 VAL A N 1
ATOM 699 C CA . VAL A 1 88 ? -7.386 -2.493 -4.890 1.00 98.56 88 VAL A CA 1
ATOM 700 C C . VAL A 1 88 ? -7.906 -1.093 -4.588 1.00 98.56 88 VAL A C 1
ATOM 702 O O . VAL A 1 88 ? -7.763 -0.165 -5.387 1.00 98.56 88 VAL A O 1
ATOM 705 N N . LYS A 1 89 ? -8.522 -0.951 -3.416 1.00 98.75 89 LYS A N 1
ATOM 706 C CA . LYS A 1 89 ? -8.992 0.319 -2.859 1.00 98.75 89 LYS A CA 1
ATOM 707 C C . LYS A 1 89 ? -8.459 0.488 -1.447 1.00 98.75 89 LYS A C 1
ATOM 709 O O . LYS A 1 89 ? -8.638 -0.397 -0.615 1.00 98.75 89 LYS A O 1
ATOM 714 N N . VAL A 1 90 ? -7.857 1.639 -1.174 1.00 98.75 90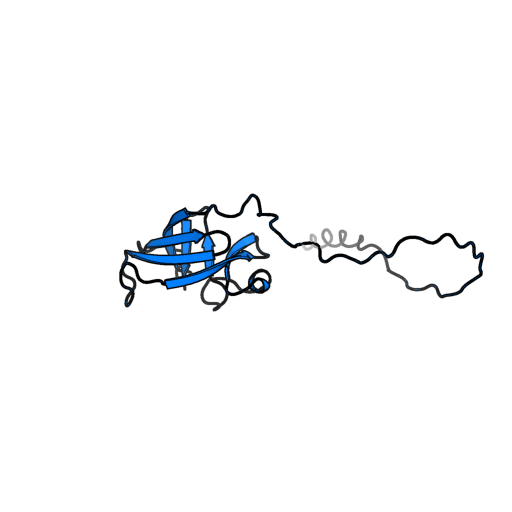 VAL A N 1
ATOM 715 C CA . VAL A 1 90 ? -7.315 2.002 0.137 1.00 98.75 90 VAL A CA 1
ATOM 716 C C . VAL A 1 90 ? -8.197 3.077 0.754 1.00 98.75 90 VAL A C 1
ATOM 718 O O . VAL A 1 90 ? -8.385 4.153 0.186 1.00 98.75 90 VAL A O 1
ATOM 721 N N . ILE A 1 91 ? -8.759 2.789 1.922 1.00 98.81 91 ILE A N 1
ATOM 722 C CA . ILE A 1 91 ? -9.712 3.648 2.625 1.00 98.81 91 ILE A CA 1
ATOM 723 C C . ILE A 1 91 ? -9.129 4.012 3.984 1.00 98.81 91 ILE A C 1
ATOM 725 O O . ILE A 1 91 ? -8.785 3.136 4.773 1.00 98.81 91 ILE A O 1
ATOM 729 N N . TYR A 1 92 ? -9.062 5.298 4.305 1.00 98.69 92 TYR A N 1
ATOM 730 C CA . TYR A 1 92 ? -8.577 5.742 5.606 1.00 98.69 92 TYR A CA 1
ATOM 731 C C . TYR A 1 92 ? -9.508 5.283 6.739 1.00 98.69 92 TYR A C 1
ATOM 733 O O . TYR A 1 92 ? -10.709 5.572 6.718 1.00 98.69 92 TYR A O 1
ATOM 741 N N . LEU A 1 93 ? -8.968 4.595 7.750 1.00 97.94 93 LEU A N 1
ATOM 742 C CA . LEU A 1 93 ? -9.750 4.087 8.883 1.00 97.94 93 LEU A CA 1
ATOM 743 C C . LEU A 1 93 ? -9.621 4.958 10.126 1.00 97.94 93 LEU A C 1
ATOM 745 O O . LEU A 1 93 ? -10.637 5.355 10.703 1.00 97.94 93 LEU A O 1
ATOM 749 N N . GLU A 1 94 ? -8.397 5.208 10.576 1.00 97.06 94 GLU A N 1
ATOM 750 C CA . GLU A 1 94 ? -8.112 5.954 11.801 1.00 97.06 94 GLU A CA 1
ATOM 751 C C . GLU A 1 94 ? -6.659 6.423 11.846 1.00 97.06 94 GLU A C 1
ATOM 753 O O . GLU A 1 94 ? -5.827 5.923 11.094 1.00 97.06 94 GLU A O 1
ATOM 758 N N . GLY A 1 95 ? -6.367 7.388 12.721 1.00 95.00 95 GLY A N 1
ATOM 759 C CA . GLY A 1 95 ? -5.050 8.006 12.829 1.00 95.00 95 GLY A CA 1
ATOM 760 C C . GLY A 1 95 ? -5.110 9.521 13.022 1.00 95.00 95 GLY A C 1
ATOM 761 O O . GLY A 1 95 ? -6.144 10.087 13.388 1.00 95.00 95 GLY A O 1
ATOM 762 N N . ASN A 1 96 ? -3.984 10.173 12.751 1.00 93.00 96 ASN A N 1
ATOM 763 C CA . ASN A 1 96 ? -3.744 11.605 12.870 1.00 93.00 96 ASN A CA 1
ATOM 764 C C . ASN A 1 96 ? -3.356 12.265 11.534 1.00 93.00 96 ASN A C 1
ATOM 766 O O . ASN A 1 96 ? -2.896 13.413 11.542 1.00 93.00 96 ASN A O 1
ATOM 770 N N . LEU A 1 97 ? -3.542 11.582 10.396 1.00 92.50 97 LEU A N 1
ATOM 771 C CA . LEU A 1 97 ? -3.373 12.199 9.081 1.00 92.50 97 LEU A CA 1
ATOM 772 C C . LEU A 1 97 ? -4.309 13.402 8.932 1.00 92.50 97 LEU A C 1
ATOM 774 O O . LEU A 1 97 ? -5.531 13.307 9.077 1.00 92.50 97 LEU A O 1
ATOM 778 N N . LYS A 1 98 ? -3.708 14.564 8.663 1.00 89.94 98 LYS A N 1
ATOM 779 C CA . LYS A 1 98 ? -4.442 15.811 8.451 1.00 89.94 98 LYS A CA 1
ATOM 780 C C . LYS A 1 98 ? -5.200 15.730 7.131 1.00 89.94 98 LYS A C 1
ATOM 782 O O . LYS A 1 98 ? -4.757 15.084 6.191 1.00 89.94 98 LYS A O 1
ATOM 787 N N . ASP A 1 99 ? -6.353 16.385 7.088 1.00 92.50 99 ASP A N 1
ATOM 788 C CA . ASP A 1 99 ? -7.193 16.520 5.892 1.00 92.50 99 ASP A CA 1
ATOM 789 C C . ASP A 1 99 ? -7.821 15.222 5.346 1.00 92.50 99 ASP A C 1
ATOM 791 O O . ASP A 1 99 ? -8.602 15.282 4.395 1.00 92.50 99 ASP A O 1
ATOM 795 N N . LEU A 1 100 ? -7.596 14.072 5.994 1.00 95.06 100 LEU A N 1
ATOM 796 C CA . LEU A 1 100 ? -8.301 12.823 5.711 1.00 95.06 100 LEU A CA 1
ATOM 797 C C . LEU A 1 100 ? -9.404 12.557 6.732 1.00 95.06 100 LEU A C 1
ATOM 799 O O . LEU A 1 100 ? -9.219 12.647 7.947 1.00 95.06 100 LEU A O 1
ATOM 803 N N . LYS A 1 101 ? -10.585 12.197 6.229 1.00 96.38 101 LYS A N 1
ATOM 804 C CA . LYS A 1 101 ? -11.714 11.760 7.057 1.00 96.38 101 LYS A CA 1
ATOM 805 C C . LYS A 1 101 ? -11.813 10.246 7.039 1.00 96.38 101 LYS A C 1
ATOM 807 O O . LYS A 1 101 ? -11.612 9.625 6.002 1.00 96.38 101 LYS A O 1
ATOM 812 N N . LYS A 1 102 ? -12.179 9.644 8.172 1.00 97.62 102 LYS A N 1
ATOM 813 C CA . LYS A 1 102 ? -12.497 8.212 8.230 1.00 97.62 102 LYS A CA 1
ATOM 814 C C . LYS A 1 102 ? -13.508 7.845 7.135 1.00 97.62 102 LYS A C 1
ATOM 816 O O . LYS A 1 102 ? -14.528 8.519 6.994 1.00 97.62 102 LYS A O 1
ATOM 821 N N . GLY A 1 103 ? -13.219 6.783 6.388 1.00 97.88 103 GLY A N 1
ATOM 822 C CA . GLY A 1 103 ? -14.007 6.324 5.244 1.00 97.88 103 GLY A CA 1
ATOM 823 C C . GLY A 1 103 ? -13.664 7.005 3.914 1.00 97.88 103 GLY A C 1
ATOM 824 O O . GLY A 1 103 ? -14.255 6.661 2.895 1.00 97.88 103 GLY A O 1
ATOM 825 N N . GLN A 1 104 ? -12.735 7.964 3.895 1.00 98.31 104 GLN A N 1
ATOM 826 C CA . GLN A 1 104 ? -12.259 8.577 2.658 1.00 98.31 104 GLN A CA 1
ATOM 827 C C . GLN A 1 104 ? -11.341 7.613 1.906 1.00 98.31 104 GLN A C 1
ATOM 829 O O . GLN A 1 104 ? -10.420 7.042 2.488 1.00 98.31 104 GLN A O 1
ATOM 834 N N . VAL A 1 105 ? -11.578 7.471 0.604 1.00 98.44 105 VAL A N 1
ATOM 835 C CA . VAL A 1 105 ? -10.674 6.754 -0.298 1.00 98.44 105 VAL A CA 1
ATOM 836 C C . VAL A 1 105 ? -9.389 7.565 -0.453 1.00 98.44 105 VAL A C 1
ATOM 838 O O . VAL A 1 105 ? -9.440 8.741 -0.817 1.00 98.44 105 VAL A O 1
ATOM 841 N N . MET A 1 106 ? -8.261 6.938 -0.139 1.00 97.50 106 MET A N 1
ATOM 842 C CA . MET A 1 106 ? -6.923 7.505 -0.300 1.00 97.50 106 MET A CA 1
ATOM 843 C C . MET A 1 106 ? -6.357 7.188 -1.682 1.00 97.50 106 MET A C 1
ATOM 845 O O . MET A 1 106 ? -5.796 8.069 -2.324 1.00 97.50 106 MET A O 1
ATOM 849 N N . GLU A 1 107 ? -6.542 5.951 -2.145 1.00 98.06 107 GLU A N 1
ATOM 850 C CA . GLU A 1 107 ? -5.980 5.462 -3.402 1.00 98.06 107 GLU A CA 1
ATOM 851 C C . GLU A 1 107 ? -6.837 4.325 -3.973 1.00 98.06 107 GLU A C 1
ATOM 853 O O . GLU A 1 107 ? -7.413 3.528 -3.227 1.00 98.06 107 GLU A O 1
ATOM 858 N N . GLU A 1 108 ? -6.927 4.254 -5.299 1.00 98.44 108 GLU A N 1
ATOM 859 C CA . GLU A 1 108 ? -7.568 3.174 -6.051 1.00 98.44 108 GLU A CA 1
ATOM 860 C C . GLU A 1 108 ? -6.693 2.840 -7.256 1.00 98.44 108 GLU A C 1
ATOM 862 O O . GLU A 1 108 ? -6.212 3.745 -7.940 1.00 98.44 108 GLU A O 1
ATOM 867 N N . GLY A 1 109 ? -6.509 1.552 -7.535 1.00 98.44 109 GLY A N 1
ATOM 868 C CA . GLY A 1 109 ? -5.672 1.122 -8.647 1.00 98.44 109 GLY A CA 1
ATOM 869 C C . GLY A 1 109 ? -5.709 -0.377 -8.891 1.00 98.44 109 GLY A C 1
ATOM 870 O O . GLY A 1 109 ? -6.612 -1.086 -8.433 1.00 98.44 109 GLY A O 1
ATOM 871 N N . LEU A 1 110 ? -4.710 -0.839 -9.634 1.00 98.31 110 LEU A N 1
ATOM 872 C CA . LEU A 1 110 ? -4.472 -2.242 -9.925 1.00 98.31 110 LEU A CA 1
ATOM 873 C C . LEU A 1 110 ? -3.427 -2.810 -8.967 1.00 98.31 110 LEU A C 1
ATOM 875 O O . LEU A 1 110 ? -2.379 -2.203 -8.744 1.00 98.31 110 LEU A O 1
ATOM 879 N N . LEU A 1 111 ? -3.701 -3.994 -8.435 1.00 98.12 111 LEU A N 1
ATOM 880 C CA . LEU A 1 111 ? -2.771 -4.780 -7.646 1.00 98.12 111 LEU A CA 1
ATOM 881 C C . LEU A 1 111 ? -1.824 -5.527 -8.589 1.00 98.12 111 LEU A C 1
ATOM 883 O O . LEU A 1 111 ? -2.197 -6.517 -9.216 1.00 98.12 111 LEU A O 1
ATOM 887 N N . ILE A 1 112 ? -0.590 -5.041 -8.695 1.00 97.75 112 ILE A N 1
ATOM 888 C CA . ILE A 1 112 ? 0.397 -5.523 -9.667 1.00 97.75 112 ILE A CA 1
ATOM 889 C C . ILE A 1 112 ? 1.625 -6.056 -8.927 1.00 97.75 112 ILE A C 1
ATOM 891 O O . ILE A 1 112 ? 2.089 -5.464 -7.951 1.00 97.75 112 ILE A O 1
ATOM 895 N N . LYS A 1 113 ? 2.180 -7.178 -9.395 1.00 97.38 113 LYS A N 1
ATOM 896 C CA . LYS A 1 113 ? 3.479 -7.673 -8.928 1.00 97.38 113 LYS A CA 1
ATOM 897 C C . LYS A 1 113 ? 4.586 -6.959 -9.698 1.00 97.38 113 LYS A C 1
ATOM 899 O O . LYS A 1 113 ? 4.706 -7.123 -10.908 1.00 97.38 113 LYS A O 1
ATOM 904 N N . HIS A 1 114 ? 5.388 -6.164 -9.004 1.00 98.00 114 HIS A N 1
ATOM 905 C CA . HIS A 1 114 ? 6.521 -5.457 -9.594 1.00 98.00 114 HIS A CA 1
ATOM 906 C C . HIS A 1 114 ? 7.689 -6.413 -9.902 1.00 98.00 114 HIS A C 1
ATOM 908 O O . HIS A 1 114 ? 7.840 -7.432 -9.224 1.00 98.00 114 HIS A O 1
ATOM 914 N N . LYS A 1 115 ? 8.579 -6.068 -10.846 1.00 97.38 115 LYS A N 1
ATOM 915 C CA . LYS A 1 115 ? 9.775 -6.857 -11.217 1.00 97.38 115 LYS A CA 1
ATOM 916 C C . LYS A 1 115 ? 10.726 -7.141 -10.050 1.00 97.38 115 LYS A C 1
ATOM 918 O O . LYS A 1 115 ? 11.494 -8.098 -10.096 1.00 97.38 115 LYS A O 1
ATOM 923 N N . SER A 1 116 ? 10.676 -6.333 -8.986 1.00 96.81 116 SER A N 1
ATOM 924 C CA . SER A 1 116 ? 11.423 -6.589 -7.742 1.00 96.81 116 SER A CA 1
ATOM 925 C C . SER A 1 116 ? 10.782 -7.648 -6.838 1.00 96.81 116 SER A C 1
ATOM 927 O O . SER A 1 116 ? 11.396 -8.062 -5.858 1.00 96.81 116 SER A O 1
ATOM 929 N N . GLY A 1 117 ? 9.555 -8.075 -7.134 1.00 95.69 117 GLY A N 1
ATOM 930 C CA . GLY A 1 117 ? 8.789 -9.031 -6.344 1.00 95.69 117 GLY A CA 1
ATOM 931 C C . GLY A 1 117 ? 7.917 -8.409 -5.252 1.00 95.69 117 GLY A C 1
ATOM 932 O O . GLY A 1 117 ? 7.240 -9.155 -4.551 1.00 95.69 117 GLY A O 1
ATOM 933 N N . VAL A 1 118 ? 7.868 -7.084 -5.096 1.00 96.50 118 VAL A N 1
ATOM 934 C CA . VAL A 1 118 ? 6.905 -6.431 -4.186 1.00 96.50 118 VAL A C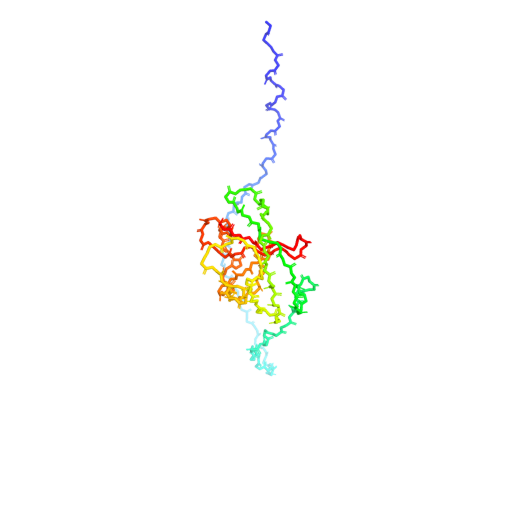A 1
ATOM 935 C C . VAL A 1 118 ? 5.550 -6.250 -4.868 1.00 96.50 118 VAL A C 1
ATOM 937 O O . VAL A 1 118 ? 5.472 -6.167 -6.096 1.00 96.50 118 VAL A O 1
ATOM 940 N N . TRP A 1 119 ? 4.477 -6.207 -4.082 1.00 98.06 119 TRP A N 1
ATOM 941 C CA . TRP A 1 119 ? 3.165 -5.812 -4.587 1.00 98.06 119 TRP A CA 1
ATOM 942 C C . TRP A 1 119 ? 3.061 -4.288 -4.604 1.00 98.06 119 TRP A C 1
ATOM 944 O O . TRP A 1 119 ? 3.525 -3.611 -3.683 1.00 98.06 119 TRP A O 1
ATOM 954 N N . ILE A 1 120 ? 2.469 -3.757 -5.669 1.00 98.50 120 ILE A N 1
ATOM 955 C CA . ILE A 1 120 ? 2.253 -2.326 -5.853 1.00 98.50 120 ILE A CA 1
ATOM 956 C C . ILE A 1 120 ? 0.803 -2.030 -6.224 1.00 98.50 120 ILE A C 1
ATOM 958 O O . ILE A 1 120 ? 0.112 -2.872 -6.801 1.00 98.50 120 ILE A O 1
ATOM 962 N N . ILE A 1 121 ? 0.375 -0.810 -5.917 1.00 98.50 121 ILE A N 1
ATOM 963 C CA . ILE A 1 121 ? -0.831 -0.191 -6.453 1.00 98.50 121 ILE A CA 1
ATOM 964 C C . ILE A 1 121 ? -0.401 0.659 -7.647 1.00 98.50 121 ILE A C 1
ATOM 966 O O . ILE A 1 121 ? 0.239 1.697 -7.484 1.00 98.50 121 ILE A O 1
ATOM 970 N N . GLY A 1 122 ? -0.685 0.166 -8.850 1.00 98.00 122 GLY A N 1
ATOM 971 C CA . GLY A 1 122 ? -0.351 0.828 -10.109 1.00 98.00 122 GLY A CA 1
ATOM 972 C C . GLY A 1 122 ? -1.583 1.296 -10.880 1.00 98.00 122 GLY A C 1
ATOM 973 O O . GLY A 1 122 ? -2.719 0.941 -10.560 1.00 98.00 122 GLY A O 1
ATOM 974 N N . SER A 1 123 ? -1.361 2.085 -11.927 1.00 97.81 123 SER A N 1
ATOM 975 C CA . SER A 1 123 ? -2.396 2.515 -12.869 1.00 97.81 123 SER A CA 1
ATOM 976 C C . SER A 1 123 ? -2.612 1.516 -14.000 1.00 97.81 123 SER A C 1
ATOM 978 O O . SER A 1 123 ? -3.733 1.373 -14.489 1.00 97.81 123 SER A O 1
ATOM 980 N N . ASP A 1 124 ? -1.549 0.841 -14.433 1.00 97.31 124 ASP A N 1
ATOM 981 C CA . ASP A 1 124 ? -1.565 -0.090 -15.558 1.00 97.31 124 ASP A CA 1
ATOM 982 C C . ASP A 1 124 ? -0.408 -1.093 -15.476 1.00 97.31 124 ASP A C 1
ATOM 984 O O . ASP A 1 124 ? 0.540 -0.920 -14.715 1.00 97.31 124 ASP A O 1
ATOM 988 N N . ALA A 1 125 ? -0.475 -2.149 -16.288 1.00 96.62 125 ALA A N 1
ATOM 989 C CA . ALA A 1 125 ? 0.481 -3.254 -16.251 1.00 96.62 125 ALA A CA 1
ATOM 990 C C . ALA A 1 125 ? 1.951 -2.840 -16.476 1.00 96.62 125 ALA A C 1
ATOM 992 O O . ALA A 1 125 ? 2.845 -3.568 -16.047 1.00 96.62 125 ALA A O 1
ATOM 993 N N . SER A 1 126 ? 2.230 -1.694 -17.115 1.00 97.38 126 SER A N 1
ATOM 994 C CA . SER A 1 126 ? 3.611 -1.237 -17.332 1.00 97.38 126 SER A CA 1
ATOM 995 C C . SER A 1 126 ? 4.310 -0.803 -16.041 1.00 97.38 126 SER A C 1
ATOM 997 O O . SER A 1 126 ? 5.540 -0.809 -15.977 1.00 97.38 126 SER A O 1
ATOM 999 N N . ASP A 1 127 ? 3.543 -0.520 -14.984 1.00 98.19 127 ASP A N 1
ATOM 1000 C CA . ASP A 1 127 ? 4.074 -0.221 -13.656 1.00 98.19 127 ASP A CA 1
ATOM 1001 C C . ASP A 1 127 ? 4.867 -1.381 -13.055 1.00 98.19 127 ASP A C 1
ATOM 1003 O O . ASP A 1 127 ? 5.742 -1.141 -12.225 1.00 98.19 127 ASP A O 1
ATOM 1007 N N . ALA A 1 128 ? 4.632 -2.616 -13.516 1.00 98.12 128 ALA A N 1
ATOM 1008 C CA . ALA A 1 128 ? 5.418 -3.778 -13.118 1.00 98.12 128 ALA A CA 1
ATOM 1009 C C . ALA A 1 128 ? 6.914 -3.623 -13.444 1.00 98.12 128 ALA A C 1
ATOM 1011 O O . ALA A 1 128 ? 7.749 -4.226 -12.775 1.00 98.12 128 ALA A O 1
ATOM 1012 N N . GLU A 1 129 ? 7.255 -2.804 -14.441 1.00 98.12 129 GLU A N 1
ATOM 1013 C CA . GLU A 1 129 ? 8.613 -2.671 -14.968 1.00 98.12 129 GLU A CA 1
ATOM 1014 C C . GLU A 1 129 ? 9.292 -1.340 -14.613 1.00 98.12 129 GLU A C 1
ATOM 1016 O O . GLU A 1 129 ? 10.428 -1.104 -15.041 1.00 98.12 129 GLU A O 1
ATOM 1021 N N . LYS A 1 130 ? 8.645 -0.461 -13.835 1.00 97.56 130 LYS A N 1
ATOM 1022 C CA . LYS A 1 130 ? 9.235 0.828 -13.436 1.00 97.56 130 LYS A CA 1
ATOM 1023 C C . LYS A 1 130 ? 10.519 0.630 -12.628 1.00 97.56 130 LYS A C 1
ATOM 1025 O O . LYS A 1 130 ? 10.681 -0.332 -11.896 1.00 97.56 130 LYS A O 1
ATOM 1030 N N . ASP A 1 131 ? 11.489 1.527 -12.778 1.00 96.56 131 ASP A N 1
ATOM 1031 C CA . ASP A 1 131 ? 12.730 1.424 -11.994 1.00 96.56 131 ASP A CA 1
ATOM 1032 C C . ASP A 1 131 ? 12.534 1.880 -10.544 1.00 96.56 131 ASP A C 1
ATOM 1034 O O . ASP A 1 131 ? 13.192 1.371 -9.637 1.00 96.56 131 ASP A O 1
ATOM 1038 N N . GLU A 1 132 ? 11.595 2.800 -10.326 1.00 95.88 132 GLU A N 1
ATOM 1039 C CA . GLU A 1 132 ? 11.286 3.371 -9.020 1.00 95.88 132 GLU A CA 1
ATOM 1040 C C . GLU A 1 132 ? 9.836 3.065 -8.628 1.00 95.88 132 GLU A C 1
ATOM 1042 O O . GLU A 1 132 ? 8.895 3.346 -9.375 1.00 95.88 132 GLU A O 1
ATOM 1047 N N . VAL A 1 133 ? 9.669 2.498 -7.432 1.00 96.81 133 VAL A N 1
ATOM 1048 C CA . VAL A 1 133 ? 8.378 2.241 -6.784 1.00 96.81 133 VAL A CA 1
ATOM 1049 C C . VAL A 1 133 ? 8.459 2.652 -5.317 1.00 96.81 133 VAL A C 1
ATOM 1051 O O . VAL A 1 133 ? 9.508 2.531 -4.680 1.00 96.81 133 VAL A O 1
ATOM 1054 N N . GLY A 1 134 ? 7.339 3.125 -4.778 1.00 93.75 134 GLY A N 1
ATOM 1055 C CA . GLY A 1 134 ? 7.198 3.531 -3.388 1.00 93.75 134 GLY A CA 1
ATOM 1056 C C . GLY A 1 134 ? 8.052 4.730 -2.981 1.00 93.75 134 GLY A C 1
ATOM 1057 O O . GLY A 1 134 ? 8.637 5.457 -3.791 1.00 93.75 134 GLY A O 1
ATOM 1058 N N . GLY A 1 135 ? 8.104 4.947 -1.670 1.00 89.44 135 GLY A N 1
ATOM 1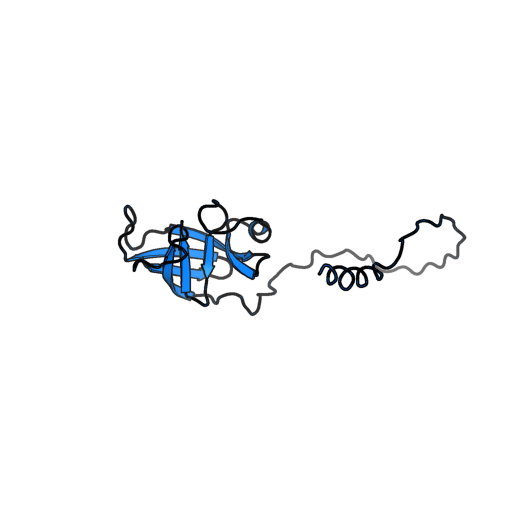059 C CA . GLY A 1 135 ? 8.782 6.094 -1.088 1.00 89.44 135 GLY A CA 1
ATOM 1060 C C . GLY A 1 135 ? 8.235 7.430 -1.585 1.00 89.44 135 GLY A C 1
ATOM 1061 O O . GLY A 1 135 ? 7.070 7.556 -1.945 1.00 89.44 135 GLY A O 1
ATOM 1062 N N . CYS A 1 136 ? 9.111 8.428 -1.639 1.00 89.88 136 CYS A N 1
ATOM 1063 C CA . CYS A 1 136 ? 8.795 9.754 -2.169 1.00 89.88 136 CYS A CA 1
ATOM 1064 C C . CYS A 1 136 ? 9.189 9.904 -3.651 1.00 89.88 136 CYS A C 1
ATOM 1066 O O . CYS A 1 136 ? 9.450 11.015 -4.107 1.00 89.88 136 CYS A O 1
ATOM 1068 N N . SER A 1 137 ? 9.275 8.791 -4.396 1.00 92.06 137 SER A N 1
ATOM 1069 C CA . SER A 1 137 ? 9.662 8.786 -5.820 1.00 92.06 137 SER A CA 1
ATOM 1070 C C . SER A 1 137 ? 8.553 9.295 -6.750 1.00 92.06 137 SER A C 1
ATOM 1072 O O . SER A 1 137 ? 8.824 9.723 -7.869 1.00 92.06 137 SER A O 1
ATOM 1074 N N . GLY A 1 138 ? 7.294 9.248 -6.301 1.00 90.25 138 GLY A N 1
ATOM 1075 C CA . GLY A 1 138 ? 6.124 9.462 -7.159 1.00 90.25 138 GLY A CA 1
ATOM 1076 C C . GLY A 1 138 ? 5.797 8.268 -8.066 1.00 90.25 138 GLY A C 1
ATOM 1077 O O . GLY A 1 138 ? 4.912 8.377 -8.915 1.00 90.25 138 GLY A O 1
ATOM 1078 N N . GLY A 1 139 ? 6.507 7.145 -7.909 1.00 95.44 139 GLY A N 1
ATOM 1079 C CA . GLY A 1 139 ? 6.162 5.868 -8.524 1.00 95.44 139 GLY A CA 1
ATOM 1080 C C . GLY A 1 139 ? 4.968 5.175 -7.845 1.00 95.44 139 GLY A C 1
ATOM 1081 O O . GLY A 1 139 ? 4.434 5.688 -6.862 1.00 95.44 139 GLY A O 1
ATOM 1082 N N . PRO A 1 140 ? 4.561 4.000 -8.360 1.00 97.88 140 PRO A N 1
ATOM 1083 C CA . PRO A 1 140 ? 3.491 3.179 -7.793 1.00 97.88 140 PRO A CA 1
ATOM 1084 C C . PRO A 1 140 ? 3.680 2.899 -6.302 1.00 97.88 140 PRO A C 1
ATOM 1086 O O . PRO A 1 140 ? 4.802 2.648 -5.849 1.00 97.88 140 PRO A O 1
ATOM 1089 N N . THR A 1 141 ? 2.586 2.900 -5.549 1.00 98.31 141 THR A N 1
ATOM 1090 C CA . THR A 1 141 ? 2.617 2.727 -4.095 1.00 98.31 141 THR A CA 1
ATOM 1091 C C . THR A 1 141 ? 2.916 1.279 -3.727 1.00 98.31 141 THR A C 1
ATOM 1093 O O . THR A 1 141 ? 2.308 0.370 -4.281 1.00 98.31 141 THR A O 1
ATOM 1096 N N . ILE A 1 142 ? 3.826 1.034 -2.780 1.00 98.25 142 ILE A N 1
ATOM 1097 C CA . ILE A 1 142 ? 4.097 -0.324 -2.283 1.00 98.25 142 ILE A CA 1
ATOM 1098 C C . ILE A 1 142 ? 3.017 -0.727 -1.278 1.00 98.25 142 ILE A C 1
ATOM 1100 O O . ILE A 1 142 ? 2.674 0.031 -0.368 1.00 98.25 142 ILE A O 1
ATOM 1104 N N . ILE A 1 143 ? 2.531 -1.957 -1.415 1.00 98.31 143 ILE A N 1
ATOM 1105 C CA . ILE A 1 143 ? 1.594 -2.574 -0.486 1.00 98.31 143 ILE A CA 1
ATOM 1106 C C . ILE A 1 143 ? 2.126 -3.945 -0.063 1.00 98.31 143 ILE A C 1
ATOM 1108 O O . ILE A 1 143 ? 2.415 -4.797 -0.897 1.00 98.31 143 ILE A O 1
ATOM 1112 N N . ASP A 1 144 ? 2.290 -4.164 1.237 1.00 97.56 144 ASP A N 1
ATOM 1113 C CA . ASP A 1 144 ? 2.862 -5.396 1.776 1.00 97.56 144 ASP A CA 1
ATOM 1114 C C . ASP A 1 144 ? 1.784 -6.208 2.498 1.00 97.56 144 ASP A C 1
ATOM 1116 O O . ASP A 1 144 ? 1.295 -5.811 3.553 1.00 97.56 144 ASP A O 1
ATOM 1120 N N . PHE A 1 145 ? 1.402 -7.346 1.918 1.00 97.00 145 PHE A N 1
ATOM 1121 C CA . PHE A 1 145 ? 0.395 -8.250 2.482 1.00 97.00 145 PHE A CA 1
ATOM 1122 C C . PHE A 1 145 ? 0.962 -9.236 3.512 1.00 97.00 145 PHE A C 1
ATOM 1124 O O . PHE A 1 145 ? 0.183 -9.915 4.176 1.00 97.00 145 PHE A O 1
ATOM 1131 N N . GLU A 1 146 ? 2.286 -9.345 3.637 1.00 95.94 146 GLU A N 1
ATOM 1132 C CA . GLU A 1 146 ? 2.931 -10.160 4.670 1.00 95.94 146 GLU A CA 1
ATOM 1133 C C . GLU A 1 146 ? 3.022 -9.362 5.974 1.00 95.94 146 GLU A C 1
ATOM 1135 O O . GLU A 1 146 ? 2.54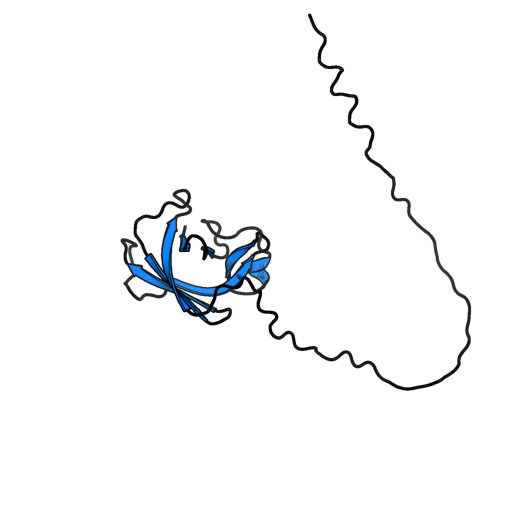6 -9.814 7.014 1.00 95.94 146 GLU A O 1
ATOM 1140 N N . GLU A 1 147 ? 3.529 -8.132 5.889 1.00 96.88 147 GLU A N 1
ATOM 1141 C CA . GLU A 1 147 ? 3.648 -7.217 7.032 1.00 96.88 147 GLU A CA 1
ATOM 1142 C C . GLU A 1 147 ? 2.373 -6.396 7.283 1.00 96.88 147 GLU A C 1
ATOM 1144 O O . GLU A 1 147 ? 2.266 -5.699 8.291 1.00 96.88 147 GLU A O 1
ATOM 1149 N N . MET A 1 148 ? 1.389 -6.475 6.380 1.00 98.12 148 MET A N 1
ATOM 1150 C CA . MET A 1 148 ? 0.134 -5.713 6.434 1.00 98.12 148 MET A CA 1
ATOM 1151 C C . MET A 1 148 ? 0.393 -4.198 6.486 1.00 98.12 148 MET A C 1
ATOM 1153 O O . MET A 1 148 ? -0.192 -3.474 7.299 1.00 98.12 148 MET A O 1
ATOM 1157 N N . THR A 1 149 ? 1.293 -3.714 5.620 1.00 98.38 149 THR A N 1
ATOM 1158 C CA . THR A 1 149 ? 1.702 -2.301 5.565 1.00 98.38 149 THR A CA 1
ATOM 1159 C C . THR A 1 149 ? 1.350 -1.634 4.241 1.00 98.38 149 THR A C 1
ATOM 1161 O O . THR A 1 149 ? 1.566 -2.174 3.156 1.00 98.38 149 THR A O 1
ATOM 1164 N N . TYR A 1 150 ? 0.787 -0.430 4.332 1.00 98.50 150 TYR A N 1
ATOM 1165 C CA . TYR A 1 150 ? 0.571 0.473 3.206 1.00 98.50 150 TYR A CA 1
ATOM 1166 C C . TYR A 1 150 ? 1.620 1.582 3.281 1.00 98.50 150 TYR A C 1
ATOM 1168 O O . TYR A 1 150 ? 1.711 2.280 4.294 1.00 98.50 150 TYR A O 1
ATOM 1176 N N . TRP A 1 151 ? 2.446 1.715 2.244 1.00 97.94 151 TRP A N 1
ATOM 1177 C CA . TRP A 1 151 ? 3.556 2.662 2.259 1.00 97.94 151 TRP A CA 1
ATOM 1178 C C . TRP A 1 151 ? 3.116 4.037 1.779 1.00 97.94 151 TRP A C 1
ATOM 1180 O O . TRP A 1 151 ? 2.578 4.183 0.690 1.00 97.94 151 TRP A O 1
ATOM 1190 N N . MET A 1 152 ? 3.429 5.059 2.562 1.00 95.56 152 MET A N 1
ATOM 1191 C CA . MET A 1 152 ? 3.321 6.453 2.156 1.00 95.56 152 MET A CA 1
ATOM 1192 C C . MET A 1 152 ? 4.703 7.101 2.106 1.00 95.56 152 MET A C 1
ATOM 1194 O O . MET A 1 152 ? 5.650 6.649 2.757 1.00 95.56 152 MET A O 1
ATOM 1198 N N . CYS A 1 153 ? 4.797 8.179 1.334 1.00 91.94 153 CYS A N 1
ATOM 1199 C CA . CYS A 1 153 ? 5.708 9.265 1.667 1.00 91.94 153 CYS A CA 1
ATOM 1200 C C . CYS A 1 153 ? 5.126 9.938 2.933 1.00 91.94 153 CYS A C 1
ATOM 1202 O O . CYS A 1 153 ? 5.791 9.819 3.979 1.00 91.94 153 CYS A O 1
#

pLDDT: mean 78.69, std 25.18, range [30.45, 98.81]

Secondary structure (DSSP, 8-state):
----STTSSSS-----------------------------------------TTSPPSEEEEEEEEEGGGTTEEEEEEEEEEEETTEEEEEEEES--TTPPTT-EEEEEEEEE-TTS-EEEESSGGGGG-S--STTSSSPEEEETTTTEEEE-

Solvent-accessible surface area (backbone atoms only — not comparable to full-atom values): 9879 Å² total; per-residue (Å²): 141,90,88,86,75,79,82,79,76,81,80,81,87,79,85,78,79,87,86,82,84,88,83,84,88,82,89,82,83,90,83,90,80,91,78,84,87,76,88,83,73,84,66,88,73,78,91,71,81,82,72,59,92,80,58,77,69,67,45,79,44,79,23,42,38,21,22,43,85,59,80,53,47,65,83,73,29,31,29,37,39,38,32,57,79,53,34,34,38,34,25,34,56,51,63,80,68,77,98,64,51,71,74,38,74,78,49,75,34,32,58,38,69,27,79,87,71,48,39,26,43,22,92,53,81,70,56,28,71,54,93,58,63,22,51,82,71,82,38,41,35,36,41,38,84,87,80,33,33,39,50,37,83

Sequence (153 aa):
MKSSIYLLLLLLLLFSCQTEEKKTESTQKENEEVVSISKVQRSETVEKDVQDINQPKDGEYTFDIAYAEWQGKTMGDKVQVVVEGDKVKVIYLEGNLKDLKKGQVMEEGLLIKHKSGVWIIGSDASDAEKDEVGGCSGGPTIIDFEEMTYWMC

Foldseek 3Di:
DDDDPPPVPPPPPPPDDDDDDDDDDDDDDDDDDDDDDDDPPPDPPDPDDPDDPPDDDFDKAKAFEFEVVVVGDGDPWIWIWGDDPQKIWTFTQDDDDPPHDHRDTPDIAGFEQAPVRFTFGAHDNCLNDDPDEAHPPPRTWTADPVNRYTYDD